Protein AF-A0A166ALY9-F1 (afdb_monomer)

Secondary structure (DSSP, 8-state):
--------PPPGGG-TT-EEEEEEEESS-EEEEEEETTEEEEEEE-SEEEEEEEEPPSSSSBPPEEEEEETTEEEEEEE-SS-B--TT---------

Sequence (97 aa):
MSAGSALDFPSNAAFPADAVFALAMLTAPANVTLTIGSQTTVFYADAGLTMGSVPFPAEYKQTPTAVISRAGT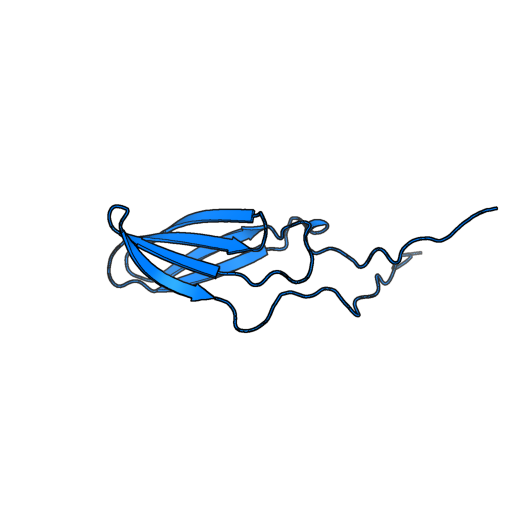KFASGSGGISVNQTGCTIKTSTRT

Organism: NCBI:txid1759441

Radius of gyration: 17.55 Å; Cα contacts (8 Å, |Δi|>4): 188; chains: 1; bounding box: 45×32×56 Å

Foldseek 3Di:
DDDDDDQPQDAQLVVQVDWDKDKDAAQAKWWKWKDWDPWIDIDIDGHGIDMDTIRGDRDFFTWMKMFTGDPNHTDDIDIHPGTHHRPPHDDDPPPPD

Mean predicted aligned error: 7.92 Å

InterPro domains:
  IPR005197 Glycoside hydrolase family 71 [PF03659] (7-75)

pLDDT: mean 84.65, std 18.02, range [37.5, 98.44]

Nearest PDB structures (foldseek):
  5yow-assembly1_A  TM=6.796E-01  e=2.828E-01  Heartland virus
  5g47-assembly1_C  TM=5.486E-01  e=2.173E+00  Severe fever with thrombocytopenia syndrome virus
  5j7k-assembly2_G  TM=4.844E-01  e=1.952E+00  synthetic construct
  1wj3-assembly1_A  TM=3.908E-01  e=1.271E+00  Homo sapiens
  8kb7-assembly1_A  TM=3.479E-01  e=2.173E+00  Homo sapiens

Solvent-accessible surface area (backbone atoms only — not comparable to full-atom values): 5937 Å² total; per-residue (Å²): 135,88,80,79,83,71,86,77,50,64,52,61,44,78,39,82,90,46,60,51,70,49,80,46,78,34,91,56,59,34,41,36,37,35,34,31,69,90,29,70,30,78,43,81,30,56,56,42,81,36,75,48,63,29,57,48,31,86,64,76,59,31,47,39,34,41,36,36,26,48,96,87,40,80,75,48,72,53,63,54,96,59,54,55,62,49,82,90,52,70,82,79,82,76,80,83,125

Structure (mmCIF, N/CA/C/O backbone):
data_AF-A0A166ALY9-F1
#
_entry.id   AF-A0A166ALY9-F1
#
loop_
_atom_site.group_PDB
_atom_site.id
_atom_site.type_symbol
_atom_site.label_atom_id
_atom_site.label_alt_id
_atom_site.label_comp_id
_atom_site.label_asym_id
_atom_site.label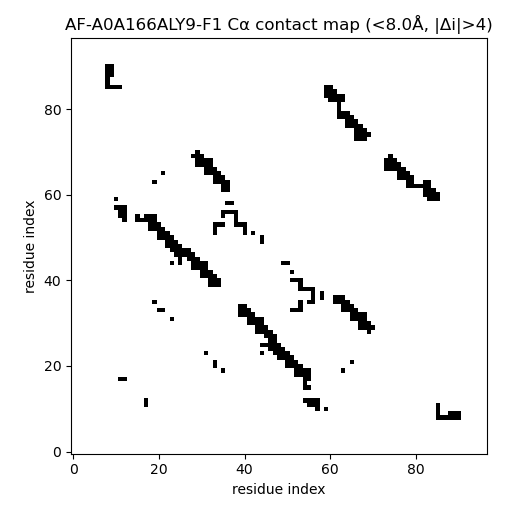_entity_id
_atom_site.label_seq_id
_atom_site.pdbx_PDB_ins_code
_atom_site.Cartn_x
_atom_site.Cartn_y
_atom_site.Cartn_z
_atom_site.occupancy
_atom_site.B_iso_or_equiv
_atom_site.auth_seq_id
_atom_site.auth_comp_id
_atom_site.auth_asym_id
_atom_site.auth_atom_id
_atom_site.pdbx_PDB_model_num
ATOM 1 N N . MET A 1 1 ? 22.854 -6.048 -39.427 1.00 42.56 1 MET A N 1
ATOM 2 C CA . MET A 1 1 ? 23.346 -4.742 -38.934 1.00 42.56 1 MET A CA 1
ATOM 3 C C . MET A 1 1 ? 22.150 -3.855 -38.638 1.00 42.56 1 MET A C 1
ATOM 5 O O . MET A 1 1 ? 21.176 -3.957 -39.371 1.00 42.56 1 MET A O 1
ATOM 9 N N . SER A 1 2 ? 22.297 -2.977 -37.637 1.00 40.47 2 SER A N 1
ATOM 10 C CA . SER A 1 2 ? 21.349 -1.954 -37.150 1.00 40.47 2 SER A CA 1
ATOM 11 C C . SER A 1 2 ? 20.293 -2.455 -36.151 1.00 40.47 2 SER A C 1
ATOM 13 O O . SER A 1 2 ? 19.593 -3.411 -36.452 1.00 40.47 2 SER A O 1
ATOM 15 N N . ALA A 1 3 ? 20.096 -1.873 -34.966 1.00 39.69 3 ALA A N 1
ATOM 16 C CA . ALA A 1 3 ? 20.852 -0.879 -34.198 1.00 39.69 3 ALA A CA 1
ATOM 17 C C . ALA A 1 3 ? 20.267 -0.833 -32.770 1.00 39.69 3 ALA A C 1
ATOM 19 O O . ALA A 1 3 ? 19.054 -0.909 -32.612 1.00 39.69 3 ALA A O 1
ATOM 20 N N . GLY A 1 4 ? 21.133 -0.662 -31.765 1.00 37.50 4 GLY A N 1
ATOM 21 C CA . GLY A 1 4 ? 20.809 -0.051 -30.470 1.00 37.50 4 GLY A CA 1
ATOM 22 C C . GLY A 1 4 ? 19.817 -0.792 -29.574 1.00 37.50 4 GLY A C 1
ATOM 23 O O . GLY A 1 4 ? 18.657 -0.407 -29.495 1.00 37.50 4 GLY A O 1
ATOM 24 N N . SER A 1 5 ? 20.289 -1.782 -28.811 1.00 42.53 5 SER A N 1
ATOM 25 C CA . SER A 1 5 ? 19.571 -2.241 -27.620 1.00 42.53 5 SER A CA 1
ATOM 26 C C . SER A 1 5 ? 19.459 -1.063 -26.652 1.00 42.53 5 SER A C 1
ATOM 28 O O . SER A 1 5 ? 20.462 -0.653 -26.057 1.00 42.53 5 SER A O 1
ATOM 30 N N . ALA A 1 6 ? 18.257 -0.494 -26.533 1.00 46.72 6 ALA A N 1
ATOM 31 C CA . ALA A 1 6 ? 17.914 0.348 -25.400 1.00 46.72 6 ALA A CA 1
ATOM 32 C C . ALA A 1 6 ? 18.366 -0.394 -24.138 1.00 46.72 6 ALA A C 1
ATOM 34 O O . ALA A 1 6 ? 18.231 -1.613 -24.052 1.00 46.72 6 ALA A O 1
ATOM 35 N N . LEU A 1 7 ? 19.008 0.311 -23.211 1.00 45.19 7 LEU A N 1
ATOM 36 C CA . LEU A 1 7 ? 19.401 -0.269 -21.936 1.00 45.19 7 LEU A CA 1
ATOM 37 C C . LEU A 1 7 ? 18.114 -0.667 -21.200 1.00 45.19 7 LEU A C 1
ATOM 39 O O . LEU A 1 7 ? 17.537 0.152 -20.488 1.00 45.19 7 LEU A O 1
ATOM 43 N N . ASP A 1 8 ? 17.640 -1.894 -21.411 1.00 57.69 8 ASP A N 1
ATOM 44 C CA . ASP A 1 8 ? 16.556 -2.485 -20.637 1.00 57.69 8 ASP A CA 1
ATOM 45 C C . ASP A 1 8 ? 17.115 -2.726 -19.236 1.00 57.69 8 ASP A C 1
ATOM 47 O O . ASP A 1 8 ? 17.737 -3.749 -18.937 1.00 57.69 8 ASP A O 1
ATOM 51 N N . PHE A 1 9 ? 16.974 -1.716 -18.378 1.00 61.59 9 PHE A N 1
ATOM 52 C CA . PHE A 1 9 ? 17.212 -1.888 -16.956 1.00 61.59 9 PHE A CA 1
ATOM 53 C C . PHE A 1 9 ? 16.309 -3.026 -16.467 1.00 61.59 9 PHE A C 1
ATOM 55 O O . PHE A 1 9 ? 15.152 -3.104 -16.888 1.00 61.59 9 PHE A O 1
ATOM 62 N N . PRO A 1 10 ? 16.798 -3.913 -15.586 1.00 71.44 10 PRO A N 1
ATOM 63 C CA . PRO A 1 10 ? 15.938 -4.940 -15.024 1.00 71.44 10 PRO A CA 1
ATOM 64 C C . PRO A 1 10 ? 14.762 -4.260 -14.315 1.00 71.44 10 PRO A C 1
ATOM 66 O O . PRO A 1 10 ? 14.953 -3.484 -13.379 1.00 71.44 10 PRO A O 1
ATOM 69 N N . SER A 1 11 ? 13.548 -4.522 -14.795 1.00 79.81 11 SER A N 1
ATOM 70 C CA . SER A 1 11 ? 12.324 -4.070 -14.140 1.00 79.81 11 SER A CA 1
ATOM 71 C C . SER A 1 11 ? 11.973 -5.035 -13.017 1.00 79.81 11 SER A C 1
ATOM 73 O O . SER A 1 11 ? 11.990 -6.249 -13.219 1.00 79.81 11 SER A O 1
ATOM 75 N N . ASN A 1 12 ? 11.589 -4.514 -11.850 1.00 83.56 12 ASN A N 1
ATOM 76 C CA . ASN A 1 12 ? 11.108 -5.360 -10.755 1.00 83.56 12 ASN A CA 1
ATOM 77 C C . ASN A 1 12 ? 9.838 -6.135 -11.154 1.00 83.56 12 ASN A C 1
ATOM 79 O O . ASN A 1 12 ? 9.603 -7.220 -10.638 1.00 83.56 12 ASN A O 1
ATOM 83 N N . ALA A 1 13 ? 9.053 -5.630 -12.115 1.00 85.69 13 ALA A N 1
ATOM 84 C CA . ALA A 1 13 ? 7.898 -6.349 -12.654 1.00 85.69 13 ALA A CA 1
ATOM 85 C C . ALA A 1 13 ? 8.276 -7.650 -13.387 1.00 85.69 13 ALA A C 1
ATOM 87 O O . ALA A 1 13 ? 7.433 -8.531 -13.535 1.00 85.69 13 ALA A O 1
ATOM 88 N N . ALA A 1 14 ? 9.532 -7.802 -13.829 1.00 84.81 14 ALA A N 1
ATOM 89 C CA . ALA A 1 14 ? 10.023 -9.044 -14.429 1.00 84.81 14 ALA A CA 1
ATOM 90 C C . ALA A 1 14 ? 10.245 -10.166 -13.394 1.00 84.81 14 ALA A C 1
ATOM 92 O O . ALA A 1 14 ? 10.468 -11.315 -13.777 1.00 84.81 14 ALA A O 1
ATOM 93 N N . PHE A 1 15 ? 10.168 -9.851 -12.096 1.00 84.75 15 PHE A N 1
ATOM 94 C CA . PHE A 1 15 ? 10.347 -10.783 -10.986 1.00 84.75 15 PHE A CA 1
ATOM 95 C C . PHE A 1 15 ? 9.026 -10.893 -10.208 1.00 84.75 15 PHE A C 1
ATOM 97 O O . PHE A 1 15 ? 8.844 -10.219 -9.201 1.00 84.75 15 PHE A O 1
ATOM 104 N N . PRO A 1 16 ? 8.069 -11.733 -10.644 1.00 80.62 16 PRO A N 1
ATOM 105 C CA . PRO A 1 16 ? 6.710 -11.754 -10.086 1.00 80.62 16 PRO A CA 1
ATOM 106 C C . PRO A 1 16 ? 6.625 -12.215 -8.621 1.00 80.62 16 PRO A C 1
ATOM 108 O O . PRO A 1 16 ? 5.582 -12.055 -7.993 1.00 80.62 16 PRO A O 1
ATOM 111 N N . ALA A 1 17 ? 7.697 -12.801 -8.078 1.00 85.25 17 ALA A N 1
ATOM 112 C CA . ALA A 1 17 ? 7.805 -13.117 -6.656 1.00 85.25 17 ALA A CA 1
ATOM 113 C C . ALA A 1 17 ? 8.149 -11.886 -5.792 1.00 85.25 17 ALA A C 1
ATOM 115 O O . ALA A 1 17 ? 7.920 -11.913 -4.582 1.00 85.25 17 ALA A O 1
ATOM 116 N N . ASP A 1 18 ? 8.664 -10.813 -6.398 1.00 88.75 18 ASP A N 1
ATOM 117 C CA . ASP A 1 18 ? 9.047 -9.587 -5.709 1.00 88.75 18 ASP A CA 1
ATOM 118 C C . ASP A 1 18 ? 7.847 -8.632 -5.623 1.00 88.75 18 ASP A C 1
ATOM 120 O O . ASP A 1 18 ? 7.101 -8.418 -6.582 1.00 88.75 18 ASP A O 1
ATOM 124 N N . ALA A 1 19 ? 7.663 -8.017 -4.457 1.00 94.06 19 ALA A N 1
ATOM 125 C CA . ALA A 1 19 ? 6.534 -7.138 -4.186 1.00 94.06 19 ALA A CA 1
ATOM 126 C C . ALA A 1 19 ? 6.905 -6.054 -3.171 1.00 94.06 19 ALA A C 1
ATOM 128 O O . ALA A 1 19 ? 7.849 -6.193 -2.389 1.00 94.06 19 ALA A O 1
ATOM 129 N N . VAL A 1 20 ? 6.113 -4.986 -3.141 1.00 94.38 20 VAL A N 1
ATOM 130 C CA . VAL A 1 20 ? 6.110 -4.054 -2.013 1.00 94.38 20 VAL A CA 1
ATOM 131 C C . VAL A 1 20 ? 5.148 -4.588 -0.967 1.00 94.38 20 VAL A C 1
ATOM 133 O O . VAL A 1 20 ? 4.022 -4.947 -1.298 1.00 94.38 20 VAL A O 1
ATOM 136 N N . PHE A 1 21 ? 5.559 -4.607 0.298 1.00 94.81 21 PHE A N 1
ATOM 137 C CA . PHE A 1 21 ? 4.679 -4.961 1.406 1.00 94.81 21 PHE A CA 1
ATOM 138 C C . PHE A 1 21 ? 4.429 -3.772 2.332 1.00 94.81 21 PHE A C 1
ATOM 140 O O . PHE A 1 21 ? 5.251 -2.861 2.448 1.00 94.81 21 PHE A O 1
ATOM 147 N N . ALA A 1 22 ? 3.291 -3.807 3.017 1.00 94.81 22 ALA A N 1
ATOM 148 C CA . ALA A 1 22 ? 2.976 -2.925 4.128 1.00 94.81 22 ALA A CA 1
ATOM 149 C C . ALA A 1 22 ? 2.656 -3.767 5.362 1.00 94.81 22 ALA A C 1
ATOM 151 O O . ALA A 1 22 ? 1.843 -4.690 5.301 1.00 94.81 22 ALA A O 1
ATOM 152 N N . LEU A 1 23 ? 3.288 -3.421 6.484 1.00 95.50 23 LEU A N 1
ATOM 153 C CA . LEU A 1 23 ? 2.952 -3.949 7.800 1.00 95.50 23 LEU A CA 1
ATOM 154 C C . LEU A 1 23 ? 2.017 -2.954 8.493 1.00 95.50 23 LEU A C 1
ATOM 156 O O . LEU A 1 23 ? 2.422 -1.839 8.821 1.00 95.50 23 LEU A O 1
ATOM 160 N N . ALA A 1 24 ? 0.767 -3.352 8.704 1.00 95.81 24 ALA A N 1
ATOM 161 C CA . ALA A 1 24 ? -0.217 -2.567 9.431 1.00 95.81 24 ALA A CA 1
ATOM 162 C C . ALA A 1 24 ? -0.291 -3.053 10.881 1.00 95.81 24 ALA A C 1
ATOM 164 O O . ALA A 1 24 ? -0.502 -4.239 11.126 1.00 95.81 24 ALA A O 1
ATOM 165 N N . MET A 1 25 ? -0.137 -2.128 11.832 1.00 96.69 25 MET A N 1
ATOM 166 C CA . MET A 1 25 ? -0.378 -2.376 13.252 1.00 96.69 25 MET A CA 1
ATOM 167 C C . MET A 1 25 ? -1.557 -1.524 13.708 1.00 96.69 25 MET A C 1
ATOM 169 O O . MET A 1 25 ? -1.433 -0.304 13.829 1.00 96.69 25 MET A O 1
ATOM 173 N N . LEU A 1 26 ? -2.713 -2.150 13.913 1.00 96.62 26 LEU A N 1
ATOM 174 C CA . LEU A 1 26 ? -3.968 -1.445 14.163 1.00 96.62 26 LEU A CA 1
ATOM 175 C C . LEU A 1 26 ? -4.535 -1.784 15.539 1.00 96.62 26 LEU A C 1
ATOM 177 O O . LEU A 1 26 ? -4.423 -2.903 16.020 1.00 96.62 26 LEU A O 1
ATOM 181 N N . THR A 1 27 ? -5.212 -0.823 16.161 1.00 96.62 27 THR A N 1
ATOM 182 C CA . THR A 1 27 ? -5.965 -1.045 17.408 1.00 96.62 27 THR A CA 1
ATOM 183 C C . THR A 1 27 ? -7.408 -1.492 17.168 1.00 96.62 27 THR A C 1
ATOM 185 O O . THR A 1 27 ? -8.063 -1.971 18.084 1.00 96.62 27 THR A O 1
ATOM 188 N N . ALA A 1 28 ? -7.913 -1.329 15.943 1.00 96.44 28 ALA A N 1
ATOM 189 C CA . ALA A 1 28 ? -9.240 -1.759 15.519 1.00 96.44 28 ALA A CA 1
ATOM 190 C C . ALA A 1 28 ? -9.229 -2.044 14.009 1.00 96.44 28 ALA A C 1
ATOM 192 O O . ALA A 1 28 ? -8.479 -1.350 13.301 1.00 96.44 28 ALA A O 1
ATOM 193 N N . PRO A 1 29 ? -10.068 -2.977 13.521 1.00 97.56 29 PRO A N 1
ATOM 194 C CA . PRO A 1 29 ? -10.024 -3.413 12.133 1.00 97.56 29 PRO A CA 1
ATOM 195 C C . PRO A 1 29 ? -10.221 -2.284 11.114 1.00 97.56 29 PRO A C 1
ATOM 197 O O . PRO A 1 29 ? -10.904 -1.286 11.382 1.00 97.56 29 PRO A O 1
ATOM 200 N N . ALA A 1 30 ? -9.598 -2.424 9.946 1.00 98.19 30 ALA A N 1
ATOM 201 C CA . ALA A 1 30 ? -9.687 -1.465 8.850 1.00 98.19 30 ALA A CA 1
ATOM 202 C C . ALA A 1 30 ? -9.330 -2.109 7.502 1.00 98.19 30 ALA A C 1
ATOM 204 O O . ALA A 1 30 ? -8.639 -3.125 7.444 1.00 98.19 30 ALA A O 1
ATOM 205 N N . ASN A 1 31 ? -9.729 -1.460 6.409 1.00 98.38 31 ASN A N 1
ATOM 206 C CA . ASN A 1 31 ? -9.184 -1.761 5.088 1.00 98.38 31 ASN A CA 1
ATOM 207 C C . ASN A 1 31 ? -7.907 -0.952 4.868 1.00 98.38 31 ASN A C 1
ATOM 209 O O . ASN A 1 31 ? -7.909 0.276 5.021 1.00 98.38 31 ASN A O 1
ATOM 213 N N . VAL A 1 32 ? -6.840 -1.629 4.461 1.00 98.19 32 VAL A N 1
ATOM 214 C CA . VAL A 1 32 ? -5.572 -1.017 4.075 1.00 98.19 32 VAL A CA 1
ATOM 215 C C . VAL A 1 32 ? -5.431 -1.113 2.563 1.00 98.19 32 VAL A C 1
ATOM 217 O O . VAL A 1 32 ? -5.463 -2.197 1.990 1.00 98.19 32 VAL A O 1
ATOM 220 N N . THR A 1 33 ? -5.299 0.033 1.907 1.00 98.44 33 THR A N 1
ATOM 221 C CA . THR A 1 33 ? -4.982 0.136 0.480 1.00 98.44 33 THR A CA 1
ATOM 222 C C . THR A 1 33 ? -3.494 0.408 0.339 1.00 98.44 33 THR A C 1
ATOM 224 O O . THR A 1 33 ? -3.006 1.385 0.905 1.00 98.44 33 THR A O 1
ATOM 227 N N . LEU A 1 34 ? -2.784 -0.445 -0.390 1.00 98.19 34 LEU A N 1
ATOM 228 C CA . LEU A 1 34 ? -1.371 -0.300 -0.719 1.00 98.19 34 LEU A CA 1
ATOM 229 C C . LEU A 1 34 ? -1.236 -0.119 -2.231 1.00 98.19 34 LEU A C 1
ATOM 231 O O . LEU A 1 34 ? -1.713 -0.956 -2.996 1.00 98.19 34 LEU A O 1
ATOM 235 N N . THR A 1 35 ? -0.566 0.950 -2.652 1.00 98.06 35 THR A N 1
ATOM 236 C CA . THR A 1 35 ? -0.429 1.322 -4.065 1.00 98.06 35 THR A CA 1
ATOM 237 C C . THR A 1 35 ? 1.020 1.643 -4.397 1.00 98.06 35 THR A C 1
ATOM 239 O O . THR A 1 35 ? 1.701 2.307 -3.614 1.00 98.06 35 THR A O 1
ATOM 242 N N . ILE A 1 36 ? 1.483 1.227 -5.574 1.00 96.75 36 ILE A N 1
ATOM 243 C CA . ILE A 1 36 ? 2.747 1.656 -6.183 1.00 96.75 36 ILE A CA 1
ATOM 244 C C . ILE A 1 36 ? 2.560 1.750 -7.704 1.00 96.75 36 ILE A C 1
ATOM 246 O O . ILE A 1 36 ? 2.246 0.761 -8.362 1.00 96.75 36 ILE A O 1
ATOM 250 N N . GLY A 1 37 ? 2.741 2.945 -8.274 1.00 94.50 37 GLY A 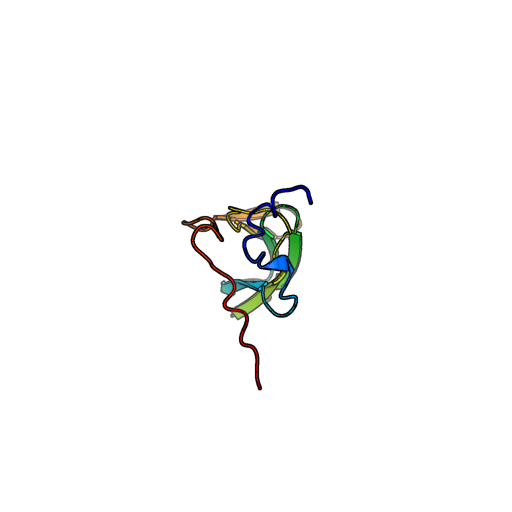N 1
ATOM 251 C CA . GLY A 1 37 ? 2.428 3.188 -9.688 1.00 94.50 37 GLY A CA 1
ATOM 252 C C . GLY A 1 37 ? 0.979 2.816 -10.017 1.00 94.50 37 GLY A C 1
ATOM 253 O O . GLY A 1 37 ? 0.064 3.173 -9.274 1.00 94.50 37 GLY A O 1
ATOM 254 N N . SER A 1 38 ? 0.782 2.069 -11.103 1.00 95.50 38 SER A N 1
ATOM 255 C CA . SER A 1 38 ? -0.521 1.526 -11.511 1.00 95.50 38 SER A CA 1
ATOM 256 C C . SER A 1 38 ? -1.045 0.363 -10.658 1.00 95.50 38 SER A C 1
ATOM 258 O O . SER A 1 38 ? -2.228 0.034 -10.755 1.00 95.50 38 SER A O 1
ATOM 260 N N . GLN A 1 39 ? -0.219 -0.252 -9.807 1.00 97.44 39 GLN A N 1
ATOM 261 C CA . GLN A 1 39 ? -0.617 -1.435 -9.042 1.00 97.44 39 GLN A CA 1
ATOM 262 C C . GLN A 1 39 ? -1.213 -1.052 -7.691 1.00 97.44 39 GLN A C 1
ATOM 264 O O . GLN A 1 39 ? -0.660 -0.232 -6.957 1.00 97.44 39 GLN A O 1
ATOM 269 N N . THR A 1 40 ? -2.339 -1.678 -7.342 1.00 98.06 40 THR A N 1
ATOM 270 C CA . THR A 1 40 ? -3.026 -1.484 -6.060 1.00 98.06 40 THR A CA 1
ATOM 271 C C . THR A 1 40 ? -3.515 -2.812 -5.502 1.00 98.06 40 THR A C 1
ATOM 273 O O . THR A 1 40 ? -4.154 -3.588 -6.209 1.00 98.06 40 THR A O 1
ATOM 276 N N . THR A 1 41 ? -3.289 -3.024 -4.208 1.00 98.00 41 THR A N 1
ATOM 277 C CA . THR A 1 41 ? -3.907 -4.097 -3.427 1.00 98.00 41 THR A CA 1
ATOM 278 C C . THR A 1 41 ? -4.691 -3.489 -2.273 1.00 98.00 41 THR A C 1
ATOM 280 O O . THR A 1 41 ? -4.216 -2.575 -1.599 1.00 98.00 41 THR A O 1
ATOM 283 N N . VAL A 1 42 ? -5.877 -4.031 -2.002 1.00 98.00 42 VAL A N 1
ATOM 284 C CA . VAL A 1 42 ? -6.629 -3.752 -0.775 1.00 98.00 42 VAL A CA 1
ATOM 285 C C . VAL A 1 42 ? -6.661 -5.021 0.061 1.00 98.00 42 VAL A C 1
ATOM 287 O O . VAL A 1 42 ? -7.017 -6.082 -0.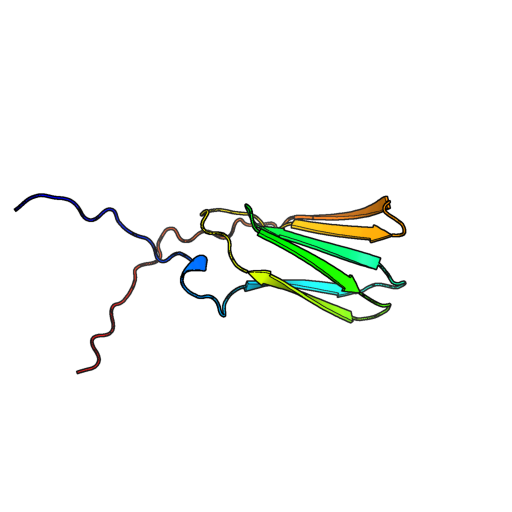448 1.00 98.00 42 VAL A O 1
ATOM 290 N N . PHE A 1 43 ? -6.299 -4.915 1.335 1.00 97.81 43 PHE A N 1
ATOM 291 C CA . PHE A 1 43 ? -6.409 -6.016 2.285 1.00 97.81 43 PHE A CA 1
ATOM 292 C C . PHE A 1 43 ? -7.111 -5.563 3.560 1.00 97.81 43 PHE A C 1
ATOM 294 O O . PHE A 1 43 ? -6.969 -4.422 4.008 1.00 97.81 43 PHE A O 1
ATOM 301 N N . TYR A 1 44 ? -7.888 -6.473 4.138 1.00 97.94 44 TYR A N 1
ATOM 302 C CA . TYR A 1 44 ? -8.504 -6.267 5.437 1.00 97.94 44 TYR A CA 1
ATOM 303 C C . TYR A 1 44 ? -7.491 -6.613 6.529 1.00 97.94 44 TYR A C 1
ATOM 305 O O . TYR A 1 44 ? -6.854 -7.665 6.471 1.00 97.94 44 TYR A O 1
ATOM 313 N N . ALA A 1 45 ? -7.325 -5.719 7.497 1.00 97.75 45 ALA A N 1
ATOM 314 C CA . ALA A 1 45 ? -6.442 -5.902 8.638 1.00 97.75 45 ALA A CA 1
ATOM 315 C C . ALA A 1 45 ? -7.263 -5.834 9.924 1.00 97.75 45 ALA A C 1
ATOM 317 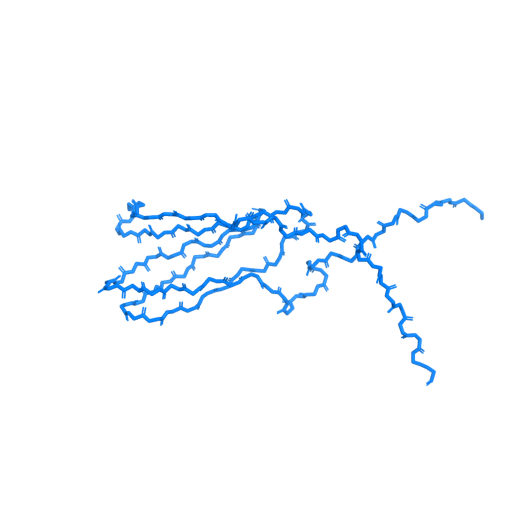O O . ALA A 1 45 ? -7.945 -4.836 10.173 1.00 97.75 45 ALA A O 1
ATOM 318 N N . ASP A 1 46 ? -7.182 -6.884 10.736 1.00 97.25 46 ASP A N 1
ATOM 319 C CA . ASP A 1 46 ? -7.763 -6.913 12.076 1.00 97.25 46 ASP A CA 1
ATOM 320 C C . ASP A 1 46 ? -6.956 -6.051 13.061 1.00 97.25 46 ASP A C 1
ATOM 322 O O . ASP A 1 46 ? -5.925 -5.460 12.727 1.00 97.25 46 ASP A O 1
ATOM 326 N N . ALA A 1 47 ? -7.433 -5.958 14.305 1.00 97.12 47 ALA A N 1
ATOM 327 C CA . ALA A 1 47 ? -6.607 -5.423 15.382 1.00 97.12 47 ALA A CA 1
ATOM 328 C C . ALA A 1 47 ? -5.367 -6.314 15.5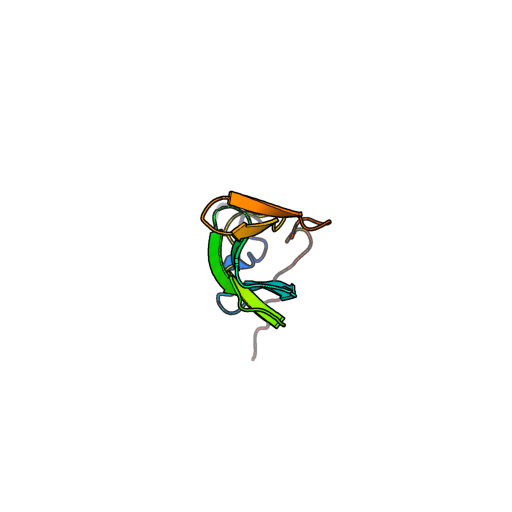91 1.00 97.12 47 ALA A C 1
ATOM 330 O O . ALA A 1 47 ? -5.457 -7.540 15.575 1.00 97.12 47 ALA A O 1
ATOM 331 N N . GLY A 1 48 ? -4.211 -5.694 15.819 1.00 97.56 48 GLY A N 1
ATOM 332 C CA . GLY A 1 48 ? -2.915 -6.364 15.858 1.00 97.56 48 GLY A CA 1
ATOM 333 C C . GLY A 1 48 ? -2.108 -6.117 14.588 1.00 97.56 48 GLY A C 1
ATOM 334 O O . GLY A 1 48 ? -2.175 -5.034 14.007 1.00 97.56 48 GLY A O 1
ATOM 335 N N . LEU A 1 49 ? -1.296 -7.104 14.202 1.00 97.56 49 LEU A N 1
ATOM 336 C CA . LEU A 1 49 ? -0.405 -7.030 13.047 1.00 97.56 49 LEU A CA 1
ATOM 337 C C . LEU A 1 49 ? -1.010 -7.758 11.851 1.00 97.56 49 LEU A C 1
ATOM 339 O O . LEU A 1 49 ? -1.425 -8.908 11.951 1.00 97.56 49 LEU A O 1
ATOM 343 N N . THR A 1 50 ? -1.007 -7.106 10.697 1.00 97.94 50 THR A N 1
ATOM 344 C CA . THR A 1 50 ? -1.346 -7.722 9.411 1.00 97.94 50 THR A CA 1
ATOM 345 C C . THR A 1 50 ? -0.361 -7.239 8.360 1.00 97.94 50 THR A C 1
ATOM 347 O O . THR A 1 50 ? 0.048 -6.077 8.368 1.00 97.94 50 THR A O 1
ATOM 350 N N . MET A 1 51 ? 0.020 -8.127 7.447 1.00 97.31 51 MET A N 1
ATOM 351 C CA . MET A 1 51 ? 0.867 -7.791 6.313 1.00 97.31 51 MET A CA 1
ATOM 352 C C . MET A 1 51 ? 0.107 -8.042 5.019 1.00 97.31 51 MET A C 1
ATOM 354 O O . MET A 1 51 ? -0.502 -9.096 4.848 1.00 97.31 51 MET A O 1
ATOM 358 N N . GLY A 1 52 ? 0.174 -7.077 4.114 1.00 96.50 52 GLY A N 1
ATOM 359 C CA . GLY A 1 52 ? -0.289 -7.230 2.742 1.00 96.50 52 GLY A CA 1
ATOM 360 C C . GLY A 1 52 ? 0.790 -6.787 1.770 1.00 96.50 52 GLY A C 1
ATOM 361 O O . GLY A 1 52 ? 1.721 -6.069 2.147 1.00 96.50 52 GLY A O 1
ATOM 362 N N . SER A 1 53 ? 0.668 -7.216 0.520 1.00 96.94 53 SER A N 1
ATOM 363 C CA . SER A 1 53 ? 1.620 -6.886 -0.533 1.00 96.94 53 SER A CA 1
ATOM 364 C C . SER A 1 53 ? 0.934 -6.485 -1.832 1.00 96.94 53 SER A C 1
ATOM 366 O O . SER A 1 53 ? -0.221 -6.822 -2.097 1.00 96.94 53 SER A O 1
ATOM 368 N N . VAL A 1 54 ? 1.663 -5.726 -2.642 1.00 96.94 54 VAL A N 1
ATOM 369 C CA . VAL A 1 54 ? 1.287 -5.328 -3.993 1.00 96.94 54 VAL A CA 1
ATOM 370 C C . VAL A 1 54 ? 2.460 -5.648 -4.926 1.00 96.94 54 VAL A C 1
ATOM 372 O O . VAL A 1 54 ? 3.606 -5.326 -4.589 1.00 96.94 54 VAL A O 1
ATOM 375 N N . PRO A 1 55 ? 2.221 -6.317 -6.065 1.00 95.44 55 PRO A N 1
ATOM 376 C CA . PRO A 1 55 ? 3.278 -6.592 -7.031 1.00 95.44 55 PRO A CA 1
ATOM 377 C C . PRO A 1 55 ? 3.876 -5.290 -7.567 1.00 95.44 55 PRO A C 1
ATOM 379 O O . PRO A 1 55 ? 3.216 -4.247 -7.596 1.00 95.44 55 PRO A O 1
ATOM 382 N N . PHE A 1 56 ? 5.126 -5.352 -8.021 1.00 93.81 56 PHE A N 1
ATOM 383 C CA . PHE A 1 56 ? 5.743 -4.199 -8.666 1.00 93.81 56 PHE A CA 1
ATOM 384 C C . PHE A 1 56 ? 5.016 -3.814 -9.967 1.00 93.81 56 PHE A C 1
ATOM 386 O O . PHE A 1 56 ? 4.567 -4.693 -10.708 1.00 93.81 56 PHE A O 1
ATOM 393 N N . PRO A 1 57 ? 4.902 -2.507 -10.260 1.00 92.38 57 PRO A N 1
ATOM 394 C CA . PRO A 1 57 ? 4.357 -2.018 -11.514 1.00 92.38 57 PRO A CA 1
ATOM 395 C C . PRO A 1 57 ? 5.439 -2.061 -12.605 1.00 92.38 57 PRO A C 1
ATOM 397 O O . PRO A 1 57 ? 6.633 -2.170 -12.306 1.00 92.38 57 PRO A O 1
ATOM 400 N N . ALA A 1 58 ? 5.040 -1.958 -13.873 1.00 88.69 58 ALA A N 1
ATOM 401 C CA . ALA A 1 58 ? 5.996 -1.887 -14.984 1.00 88.69 58 ALA A CA 1
ATOM 402 C C . ALA A 1 58 ? 6.762 -0.550 -14.990 1.00 88.69 58 ALA A C 1
ATOM 404 O O . ALA A 1 58 ? 7.870 -0.455 -15.520 1.00 88.69 58 ALA A O 1
ATOM 405 N N . GLU A 1 59 ? 6.165 0.481 -14.397 1.00 88.81 59 GLU A N 1
ATOM 406 C CA . GLU A 1 59 ? 6.694 1.829 -14.301 1.00 88.81 59 GLU A CA 1
ATOM 407 C C . GLU A 1 59 ? 7.892 1.917 -13.347 1.00 88.81 59 GLU A C 1
ATOM 409 O O . GLU A 1 59 ? 7.873 1.435 -12.214 1.00 88.81 59 GLU A O 1
ATOM 414 N N . TYR A 1 60 ? 8.923 2.638 -13.779 1.00 86.69 60 TYR A N 1
ATOM 415 C CA . TYR A 1 60 ? 10.090 2.947 -12.958 1.00 86.69 60 TYR A CA 1
ATOM 416 C C . TYR A 1 60 ? 9.817 4.113 -11.997 1.00 86.69 60 TYR A C 1
ATOM 418 O O . TYR A 1 60 ? 8.933 4.941 -12.238 1.00 86.69 60 TYR A O 1
ATOM 426 N N . LYS A 1 61 ? 10.639 4.229 -10.943 1.00 88.81 61 LYS A N 1
ATOM 427 C CA . LYS A 1 61 ? 10.681 5.394 -10.031 1.00 88.81 61 LYS A CA 1
ATOM 428 C C . LYS A 1 61 ? 9.350 5.688 -9.335 1.00 88.81 61 LYS A C 1
ATOM 430 O O . LYS A 1 61 ? 8.976 6.845 -9.158 1.00 88.81 61 LYS A O 1
ATOM 435 N N . GLN A 1 62 ? 8.649 4.641 -8.918 1.00 93.50 62 GLN A N 1
ATOM 436 C CA . GLN A 1 62 ? 7.382 4.772 -8.206 1.00 93.50 62 GLN A CA 1
ATOM 437 C C . GLN A 1 62 ? 7.604 4.777 -6.693 1.00 93.50 62 GLN A C 1
ATOM 439 O O . GLN A 1 62 ? 8.416 4.016 -6.163 1.00 93.50 62 GLN A O 1
ATOM 444 N N . THR A 1 63 ? 6.872 5.636 -5.988 1.00 95.62 63 THR A N 1
ATOM 445 C CA . THR A 1 63 ? 6.874 5.681 -4.522 1.00 95.62 63 THR A CA 1
ATOM 446 C C . THR A 1 63 ? 5.633 4.962 -4.004 1.00 95.62 63 THR A C 1
ATOM 448 O O . THR A 1 63 ? 4.524 5.338 -4.388 1.00 95.62 63 THR A O 1
ATOM 451 N N . PRO A 1 64 ? 5.776 3.950 -3.136 1.00 96.31 64 PRO A N 1
ATOM 452 C CA . PRO A 1 64 ? 4.621 3.272 -2.576 1.00 96.31 64 PRO A CA 1
ATOM 453 C C . PRO A 1 64 ? 3.857 4.175 -1.605 1.00 96.31 64 PRO A C 1
ATOM 455 O O . PRO A 1 64 ? 4.441 5.002 -0.899 1.00 96.31 64 PRO A O 1
ATOM 458 N N . THR A 1 65 ? 2.544 3.989 -1.541 1.00 97.31 65 THR A N 1
ATOM 459 C CA . THR A 1 65 ? 1.643 4.691 -0.622 1.00 97.31 65 THR A CA 1
ATOM 460 C C . THR A 1 65 ? 0.716 3.703 0.068 1.00 97.31 65 THR A C 1
ATOM 462 O O . THR A 1 65 ? 0.327 2.696 -0.518 1.00 97.31 65 THR A O 1
ATOM 465 N N . ALA A 1 66 ? 0.367 3.992 1.317 1.00 97.62 66 ALA A N 1
ATOM 466 C CA . ALA A 1 66 ? -0.581 3.211 2.095 1.00 97.62 66 ALA A CA 1
ATOM 467 C C . ALA A 1 66 ? -1.688 4.119 2.637 1.00 97.62 66 ALA A C 1
ATOM 469 O O . ALA A 1 66 ? -1.419 5.219 3.127 1.00 97.62 66 ALA A O 1
ATOM 470 N N . VAL A 1 67 ? -2.932 3.652 2.579 1.00 98.00 67 VAL A N 1
ATOM 471 C CA . VAL A 1 67 ? -4.112 4.341 3.109 1.00 98.00 67 VAL A CA 1
ATOM 472 C C . VAL A 1 67 ? -4.879 3.383 4.006 1.00 98.00 67 VAL A C 1
ATOM 474 O O . VAL A 1 67 ? -5.213 2.278 3.594 1.00 98.00 67 VAL A O 1
ATOM 477 N N . ILE A 1 68 ? -5.190 3.817 5.223 1.00 98.06 68 ILE A N 1
ATOM 478 C CA . ILE A 1 68 ? -6.044 3.087 6.160 1.00 98.06 68 ILE A CA 1
ATOM 479 C C . ILE A 1 68 ? -7.432 3.717 6.098 1.00 98.06 68 ILE A C 1
ATOM 481 O O . ILE A 1 68 ? -7.570 4.933 6.260 1.00 98.06 68 ILE A O 1
ATOM 485 N N . SER A 1 69 ? -8.460 2.902 5.887 1.00 97.88 69 SER A N 1
ATOM 486 C CA . SER A 1 69 ? -9.852 3.341 5.795 1.00 97.88 69 SER A CA 1
ATOM 487 C C . SER A 1 69 ? -10.777 2.505 6.678 1.00 97.88 69 SER A C 1
ATOM 489 O O . SER A 1 69 ? -10.621 1.290 6.806 1.00 97.88 69 SER A O 1
ATOM 491 N N . ARG A 1 70 ? -11.756 3.164 7.299 1.00 96.31 70 ARG A N 1
ATOM 492 C CA . ARG A 1 70 ? -12.780 2.541 8.149 1.00 96.31 70 ARG A CA 1
ATOM 493 C C . ARG A 1 70 ? -14.149 3.008 7.682 1.00 96.31 70 ARG A C 1
ATOM 495 O O . ARG A 1 70 ?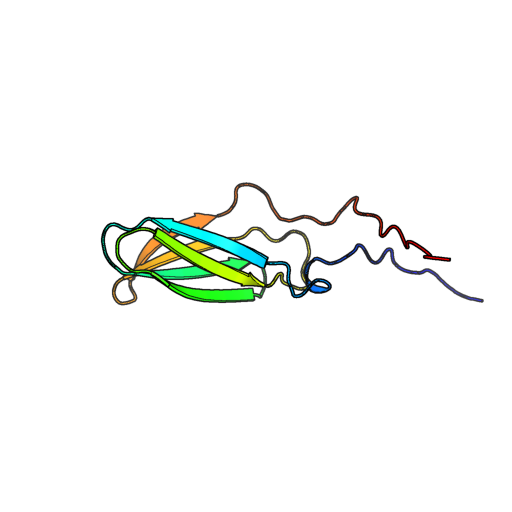 -14.358 4.208 7.536 1.00 96.31 70 ARG A O 1
ATOM 502 N N . ALA A 1 71 ? -15.056 2.065 7.423 1.00 91.94 71 ALA A N 1
ATOM 503 C CA . ALA A 1 71 ? -16.395 2.348 6.892 1.00 91.94 71 ALA A CA 1
ATOM 504 C C . ALA A 1 71 ? -16.384 3.276 5.652 1.00 91.94 71 ALA 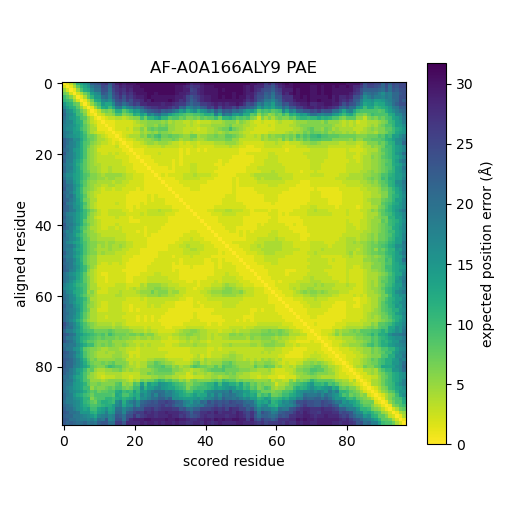A C 1
ATOM 506 O O . ALA A 1 71 ? -17.199 4.183 5.535 1.00 91.94 71 ALA A O 1
ATOM 507 N N . GLY A 1 72 ? -15.413 3.087 4.748 1.00 88.25 72 GLY A N 1
ATOM 508 C CA . GLY A 1 72 ? -15.249 3.904 3.537 1.00 88.25 72 GLY A CA 1
ATOM 509 C C . GLY A 1 72 ? -14.565 5.260 3.751 1.00 88.25 72 GLY A C 1
ATOM 510 O O . GLY A 1 72 ? -14.164 5.897 2.781 1.00 88.25 72 GLY A O 1
ATOM 511 N N . THR A 1 73 ? -14.347 5.682 4.997 1.00 93.44 73 THR A N 1
ATOM 512 C CA . THR A 1 73 ? -13.675 6.947 5.311 1.00 93.44 73 THR A CA 1
ATOM 513 C C . THR A 1 73 ? -12.183 6.728 5.510 1.00 93.44 73 THR A C 1
ATOM 515 O O . THR A 1 73 ? -11.760 5.860 6.279 1.00 93.44 73 THR A O 1
ATOM 518 N N . LYS A 1 74 ? -11.363 7.543 4.843 1.00 95.56 74 LYS A N 1
ATOM 519 C CA . LYS A 1 74 ? -9.914 7.577 5.057 1.00 95.56 74 LYS A CA 1
ATOM 520 C C . LYS A 1 74 ? -9.609 8.029 6.487 1.00 95.56 74 LYS A C 1
ATOM 522 O O . LYS A 1 74 ? -9.960 9.135 6.881 1.00 95.56 74 LYS A O 1
ATOM 527 N N . PHE A 1 75 ? -8.919 7.177 7.235 1.00 93.81 75 PHE A N 1
ATOM 528 C CA . PHE A 1 75 ? -8.487 7.441 8.604 1.00 93.81 75 PHE A CA 1
ATOM 529 C C . PHE A 1 75 ? -7.046 7.960 8.654 1.00 93.81 75 PHE A C 1
ATOM 531 O O . PHE A 1 75 ? -6.754 8.920 9.358 1.00 93.81 75 PHE A O 1
ATOM 538 N N . ALA A 1 76 ? -6.144 7.349 7.883 1.00 94.62 76 ALA A N 1
ATOM 539 C CA . ALA A 1 76 ? -4.740 7.745 7.819 1.00 94.62 76 ALA A CA 1
ATOM 540 C C . ALA A 1 76 ? -4.136 7.405 6.451 1.00 94.62 76 ALA A C 1
ATOM 542 O O . ALA A 1 76 ? -4.664 6.569 5.717 1.00 94.62 76 ALA A O 1
ATOM 543 N N . SER A 1 77 ? -3.021 8.043 6.103 1.00 95.81 77 SER A N 1
ATOM 544 C CA . SER A 1 77 ? -2.213 7.662 4.942 1.00 95.81 77 SER A CA 1
ATOM 545 C C . SER A 1 77 ? -0.750 8.021 5.125 1.00 95.81 77 SER A C 1
ATOM 547 O O . SER A 1 77 ? -0.447 8.998 5.807 1.00 95.81 77 SER A O 1
ATOM 549 N N . GLY A 1 78 ? 0.124 7.307 4.427 1.00 94.25 78 GLY A N 1
ATOM 550 C CA . GLY A 1 78 ? 1.539 7.635 4.312 1.00 94.25 78 GLY A CA 1
ATOM 551 C C . GLY A 1 78 ? 2.092 7.262 2.941 1.00 94.25 78 GLY A C 1
ATOM 552 O O . GLY A 1 78 ? 1.516 6.445 2.222 1.00 94.25 78 GLY A O 1
ATOM 553 N N . SER A 1 79 ? 3.219 7.868 2.590 1.00 93.69 79 SER A N 1
ATOM 554 C CA . SER A 1 79 ? 4.018 7.533 1.413 1.00 93.69 79 SER A CA 1
ATOM 555 C C . SER A 1 79 ? 5.418 7.116 1.847 1.00 93.69 79 SER A C 1
ATOM 557 O O . SER A 1 79 ? 5.927 7.605 2.857 1.00 93.69 79 SER A O 1
ATOM 559 N N . GLY A 1 80 ? 6.057 6.239 1.075 1.00 87.06 80 GLY A N 1
ATOM 560 C CA . GLY A 1 80 ? 7.474 5.940 1.248 1.00 87.06 80 GLY A CA 1
ATOM 561 C C . GLY A 1 80 ? 8.328 7.207 1.114 1.00 87.06 80 GLY A C 1
ATOM 562 O O . GLY A 1 80 ? 8.002 8.108 0.344 1.00 87.06 80 GLY A O 1
ATOM 563 N N . GLY A 1 81 ? 9.430 7.281 1.862 1.00 86.94 81 GLY A N 1
ATOM 564 C CA . GLY A 1 81 ? 10.354 8.421 1.798 1.00 86.94 81 GLY A CA 1
ATOM 565 C C . GLY A 1 81 ? 11.261 8.421 0.563 1.00 86.94 81 GLY A C 1
ATOM 566 O O . GLY A 1 81 ? 11.931 9.413 0.296 1.00 86.94 81 GLY A O 1
ATOM 567 N N . ILE A 1 82 ? 11.310 7.307 -0.174 1.00 86.12 82 ILE A N 1
ATOM 568 C CA . ILE A 1 82 ? 12.185 7.100 -1.329 1.00 86.12 82 ILE A CA 1
ATOM 569 C C . ILE A 1 82 ? 11.402 6.345 -2.406 1.00 86.12 82 ILE A C 1
ATOM 571 O O . ILE A 1 82 ? 10.687 5.385 -2.110 1.00 86.12 82 ILE A O 1
ATOM 575 N N . SER A 1 83 ? 11.551 6.773 -3.659 1.00 89.00 83 SER A N 1
ATOM 576 C CA . SER A 1 83 ? 11.021 6.053 -4.815 1.00 89.00 83 SER A CA 1
ATOM 577 C C . SER A 1 83 ? 11.831 4.792 -5.084 1.00 89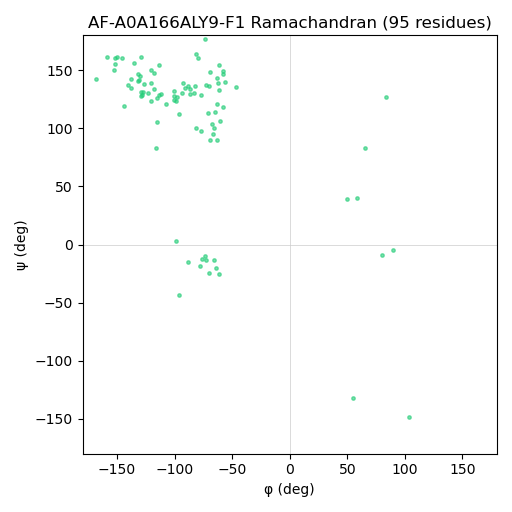.00 83 SER A C 1
ATOM 579 O O . SER A 1 83 ? 13.064 4.825 -5.092 1.00 89.00 83 SER A O 1
ATOM 581 N N . VAL A 1 84 ? 11.148 3.692 -5.386 1.00 87.75 84 VAL A N 1
ATOM 582 C CA . VAL A 1 84 ? 11.816 2.479 -5.852 1.00 87.75 84 VAL A CA 1
ATOM 583 C C . VAL A 1 84 ? 12.326 2.740 -7.264 1.00 87.75 84 VAL A C 1
ATOM 585 O O . VAL A 1 84 ? 11.542 2.966 -8.186 1.00 87.75 84 VAL A O 1
ATOM 588 N N . ASN A 1 85 ? 13.649 2.764 -7.414 1.00 82.38 85 ASN A N 1
ATOM 589 C CA . ASN A 1 85 ? 14.320 3.139 -8.648 1.00 82.38 85 ASN A CA 1
ATOM 590 C C . ASN A 1 85 ? 15.330 2.063 -9.062 1.00 82.38 85 ASN A C 1
ATOM 592 O O . ASN A 1 85 ? 16.154 1.632 -8.262 1.00 82.38 85 ASN A O 1
ATOM 596 N N . GLN A 1 86 ? 15.263 1.670 -10.329 1.00 73.75 86 GLN A N 1
ATOM 597 C CA . GLN A 1 86 ? 16.066 0.624 -10.955 1.00 73.75 86 GLN A CA 1
ATOM 598 C C . GLN A 1 86 ? 17.265 1.198 -11.738 1.00 73.75 86 GLN A C 1
ATOM 600 O O . GLN A 1 86 ? 18.026 0.457 -12.362 1.00 73.75 86 GLN A O 1
ATOM 605 N N . THR A 1 87 ? 17.473 2.523 -11.719 1.00 68.25 87 THR A N 1
ATOM 606 C CA . THR A 1 87 ? 18.661 3.143 -12.328 1.00 68.25 87 THR A CA 1
ATOM 607 C C . THR A 1 87 ? 19.938 2.654 -11.654 1.00 68.25 87 THR A C 1
ATOM 609 O O . THR A 1 87 ? 20.046 2.699 -10.431 1.00 68.25 87 THR A O 1
ATOM 612 N N . GLY A 1 88 ? 20.930 2.266 -12.455 1.00 64.75 88 GLY A N 1
ATOM 613 C CA . GLY A 1 88 ? 22.215 1.758 -11.961 1.00 64.75 88 GLY A CA 1
ATOM 614 C C . GLY A 1 88 ? 22.246 0.242 -11.751 1.00 64.75 88 GLY A C 1
ATOM 615 O O . GLY A 1 88 ? 23.313 -0.309 -11.489 1.00 64.75 88 GLY A O 1
ATOM 616 N N . CYS A 1 89 ? 21.121 -0.457 -11.930 1.00 65.44 89 CYS A N 1
ATOM 617 C CA . CYS A 1 89 ? 21.114 -1.913 -11.993 1.00 65.44 89 CYS A CA 1
ATOM 618 C C . CYS A 1 89 ? 21.605 -2.387 -13.366 1.00 65.44 89 CYS A C 1
ATOM 620 O O . CYS A 1 89 ? 21.108 -1.956 -14.403 1.00 65.44 89 CYS A O 1
ATOM 622 N N . THR A 1 90 ? 22.573 -3.304 -13.372 1.00 61.59 90 THR A N 1
ATOM 623 C CA . THR A 1 90 ? 23.009 -4.021 -14.579 1.00 61.59 90 THR A CA 1
ATOM 624 C C . THR A 1 90 ? 22.635 -5.486 -14.415 1.00 61.59 90 THR A C 1
ATOM 626 O O . THR A 1 90 ? 22.982 -6.089 -13.397 1.00 61.59 90 THR A O 1
ATOM 629 N N . ILE A 1 91 ? 21.947 -6.075 -15.397 1.00 59.69 91 ILE A N 1
ATOM 630 C CA . ILE A 1 91 ? 21.728 -7.524 -15.410 1.00 59.69 91 ILE A CA 1
ATOM 631 C C . ILE A 1 91 ? 23.096 -8.184 -15.582 1.00 59.69 91 ILE A C 1
ATOM 633 O O . ILE A 1 91 ? 23.732 -8.047 -16.626 1.00 59.69 91 ILE A O 1
ATOM 637 N N . LYS A 1 92 ? 23.560 -8.914 -14.565 1.00 55.06 92 LYS A N 1
ATOM 638 C CA . LYS A 1 92 ? 24.650 -9.869 -14.761 1.00 55.06 92 LYS A CA 1
ATOM 639 C C . LYS A 1 92 ? 24.037 -11.141 -15.323 1.00 55.06 92 LYS A C 1
ATOM 641 O O . LYS A 1 92 ? 23.455 -11.929 -14.584 1.00 55.06 92 LYS A O 1
ATOM 646 N N . THR A 1 93 ? 24.148 -11.338 -16.630 1.00 53.75 93 THR A N 1
ATOM 647 C CA . THR A 1 93 ? 23.853 -12.628 -17.249 1.00 53.75 93 THR A CA 1
ATOM 648 C C . THR A 1 93 ? 24.887 -13.639 -16.749 1.00 53.75 93 THR A C 1
ATOM 650 O O . THR A 1 93 ? 26.035 -13.650 -17.181 1.00 53.75 93 THR A O 1
ATOM 653 N N . SER A 1 94 ? 24.516 -14.465 -15.768 1.00 51.22 94 SER A N 1
ATOM 654 C CA . SER A 1 94 ? 25.323 -15.627 -15.394 1.00 51.22 94 SER A CA 1
ATOM 655 C C . SER A 1 94 ? 25.087 -16.707 -16.442 1.00 51.22 94 SER A C 1
ATOM 657 O O . SER A 1 94 ? 24.090 -17.426 -16.399 1.00 51.22 94 SER A O 1
ATOM 659 N N . THR A 1 95 ? 25.991 -16.809 -17.412 1.00 49.91 95 THR A N 1
ATOM 660 C CA . THR A 1 95 ? 26.138 -18.022 -18.215 1.00 49.91 95 THR A CA 1
ATOM 661 C C . THR A 1 95 ? 26.654 -19.107 -17.275 1.00 49.91 95 THR A C 1
ATOM 663 O O . THR A 1 95 ? 27.843 -19.175 -16.975 1.00 49.91 95 THR A O 1
ATOM 666 N N . ARG A 1 96 ? 25.742 -19.913 -16.727 1.00 47.12 96 ARG A N 1
ATOM 667 C CA . ARG A 1 96 ? 26.104 -21.197 -16.128 1.00 47.12 96 ARG A CA 1
ATOM 668 C C . ARG A 1 96 ? 26.560 -22.100 -17.276 1.00 47.12 96 ARG A C 1
ATOM 670 O O . ARG A 1 96 ? 25.720 -22.531 -18.063 1.00 47.12 96 ARG A O 1
ATOM 677 N N . THR A 1 97 ? 27.870 -22.290 -17.396 1.00 46.28 97 THR A N 1
ATOM 678 C CA . THR A 1 97 ? 28.478 -23.361 -18.197 1.00 46.28 97 THR A CA 1
ATOM 679 C C . THR A 1 97 ? 28.445 -24.664 -17.414 1.00 46.28 97 THR A C 1
ATOM 681 O O . THR A 1 97 ? 28.612 -24.597 -16.173 1.00 46.28 97 THR A O 1
#